Protein AF-A0A3N5P9P5-F1 (afdb_monomer)

Foldseek 3Di:
DADPPPRDDDDLQDQADPPPRDGCVVVSVVVPHDDDDDLVPPPPRDPPPPPPPDDDDDDDPPPPDPPPPPPCVPDPCVVVPPPPPPPPVPVPPPVVVVVCCVPDPVNVVVVVVVVVVD

Sequence (118 aa):
MRCPKCGRISFDYLGNCLKCGQDLREISAGLGGFAKPDPKLMLFGKDSKADSIKTESEDPIVEQEAGKSVDLSQIDISDLVDVSTTDTDIKEIDPVDLKKVADDKDFQQALDQALKHK

Secondary structure (DSSP, 8-state):
-B-TTT--B--TT-SB-TTT--B-HHHHHHT--PPPPPGGG-TT-S-------------------TT----GGG---GGG--------------HHHHHHHHT-HHHHHHHHHHHHT-

Radius of gyration: 26.03 Å; Cα contacts (8 Å, |Δi|>4): 54; chains: 1; bounding box: 47×60×54 Å

Mean predicted aligned error: 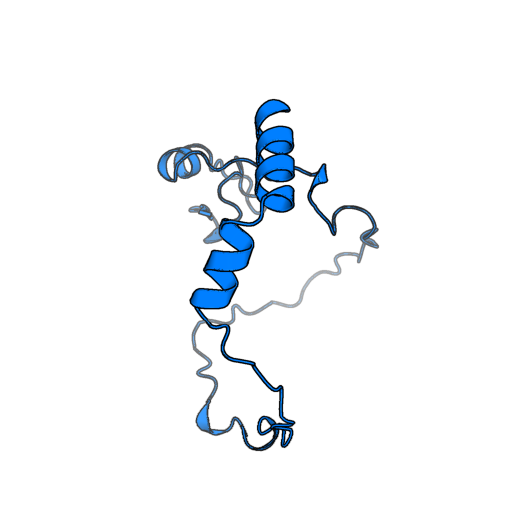21.11 Å

pLDDT: mean 72.63, std 17.35, range [36.78, 92.94]

Structure (mmCIF, N/CA/C/O backbone):
data_AF-A0A3N5P9P5-F1
#
_entry.id   AF-A0A3N5P9P5-F1
#
loop_
_atom_site.group_PDB
_atom_site.id
_atom_site.type_symbol
_atom_site.label_atom_id
_atom_site.label_alt_id
_atom_site.label_comp_id
_atom_site.label_asym_id
_atom_site.label_entity_id
_atom_site.label_seq_id
_atom_site.pdbx_PDB_ins_code
_atom_site.Cartn_x
_atom_site.Cartn_y
_atom_site.Cartn_z
_atom_site.occupancy
_atom_site.B_iso_or_equiv
_atom_site.auth_seq_id
_atom_site.auth_comp_id
_atom_site.auth_asym_id
_atom_site.auth_atom_id
_atom_site.pdbx_PDB_model_num
ATOM 1 N N . MET A 1 1 ? -0.184 -8.239 -4.013 1.00 87.06 1 MET A N 1
ATOM 2 C CA . MET A 1 1 ? -0.587 -9.091 -5.152 1.00 87.06 1 MET A CA 1
ATOM 3 C C . MET A 1 1 ? 0.232 -10.373 -5.190 1.00 87.06 1 MET A C 1
ATOM 5 O O . MET A 1 1 ? 1.380 -10.383 -4.756 1.00 87.06 1 MET A O 1
ATOM 9 N N . ARG A 1 2 ? -0.322 -11.456 -5.738 1.00 89.12 2 ARG A N 1
ATOM 10 C CA . ARG A 1 2 ? 0.379 -12.741 -5.890 1.00 89.12 2 ARG A CA 1
ATOM 11 C C . ARG A 1 2 ? 0.800 -12.953 -7.343 1.00 89.12 2 ARG A C 1
ATOM 13 O O . ARG A 1 2 ? -0.016 -12.799 -8.244 1.00 89.12 2 ARG A O 1
ATOM 20 N N . CYS A 1 3 ? 2.060 -13.319 -7.576 1.00 91.06 3 CYS A N 1
ATOM 21 C CA . CYS A 1 3 ? 2.539 -13.649 -8.919 1.00 91.06 3 CYS A CA 1
ATOM 22 C C . CYS A 1 3 ? 1.959 -15.001 -9.384 1.00 91.06 3 CYS A C 1
ATOM 24 O O . CYS A 1 3 ? 2.137 -15.992 -8.672 1.00 91.06 3 CYS A O 1
ATOM 26 N N . PRO A 1 4 ? 1.351 -15.092 -10.581 1.00 89.12 4 PRO A N 1
ATOM 27 C CA . PRO A 1 4 ? 0.737 -16.328 -11.069 1.00 89.12 4 PRO A CA 1
ATOM 28 C C . PRO A 1 4 ? 1.771 -17.378 -11.489 1.00 89.12 4 PRO A C 1
ATOM 30 O O . PRO A 1 4 ? 1.484 -18.566 -11.466 1.00 89.12 4 PRO A O 1
ATOM 33 N N . LYS A 1 5 ? 2.990 -16.954 -11.847 1.00 90.81 5 LYS A N 1
ATOM 34 C CA . LYS A 1 5 ? 4.044 -17.855 -12.331 1.00 90.81 5 LYS A CA 1
ATOM 35 C C . LYS A 1 5 ? 4.811 -18.546 -11.205 1.00 90.81 5 LYS A C 1
ATOM 37 O O . LYS A 1 5 ? 5.166 -19.707 -11.328 1.00 90.81 5 LYS A O 1
ATOM 42 N N . CYS A 1 6 ? 5.121 -17.820 -10.131 1.00 91.88 6 CYS A N 1
ATOM 43 C CA . CYS A 1 6 ? 5.991 -18.322 -9.057 1.00 91.88 6 CYS A CA 1
ATOM 44 C C . CYS A 1 6 ? 5.352 -18.282 -7.665 1.00 91.88 6 CYS A C 1
ATOM 46 O O . CYS A 1 6 ? 6.034 -18.532 -6.676 1.00 91.88 6 CYS A O 1
ATOM 48 N N . GLY A 1 7 ? 4.083 -17.878 -7.562 1.00 89.12 7 GLY A N 1
ATOM 49 C CA . GLY A 1 7 ? 3.323 -17.857 -6.313 1.00 89.12 7 GLY A CA 1
ATOM 50 C C . GLY A 1 7 ? 3.762 -16.816 -5.280 1.00 89.12 7 GLY A C 1
ATOM 51 O O . GLY A 1 7 ? 3.071 -16.666 -4.274 1.00 89.12 7 GLY A O 1
ATOM 52 N N . ARG A 1 8 ? 4.863 -16.083 -5.509 1.00 91.31 8 ARG A N 1
ATOM 53 C CA . ARG A 1 8 ? 5.388 -15.083 -4.569 1.00 91.31 8 ARG A CA 1
ATOM 54 C C . ARG A 1 8 ? 4.375 -13.965 -4.338 1.00 91.31 8 ARG A C 1
ATOM 56 O O . ARG A 1 8 ? 3.873 -13.372 -5.293 1.00 91.31 8 ARG A O 1
ATOM 63 N N . ILE A 1 9 ? 4.144 -13.655 -3.067 1.00 90.56 9 ILE A N 1
ATOM 64 C CA . ILE A 1 9 ? 3.376 -12.489 -2.638 1.00 90.56 9 ILE A CA 1
ATOM 65 C C . ILE A 1 9 ? 4.298 -11.267 -2.708 1.00 90.56 9 ILE A C 1
ATOM 67 O O . ILE A 1 9 ? 5.422 -11.285 -2.206 1.00 90.56 9 ILE A O 1
ATOM 71 N N . SER A 1 10 ? 3.851 -10.223 -3.392 1.00 84.94 10 SER A N 1
ATOM 72 C CA . SER A 1 10 ? 4.575 -8.971 -3.598 1.00 84.94 10 SER A CA 1
ATOM 73 C C . SER A 1 10 ? 3.630 -7.779 -3.457 1.00 84.94 10 SER A C 1
ATOM 75 O O . SER A 1 10 ? 2.416 -7.951 -3.436 1.00 84.94 10 SER A O 1
ATOM 77 N N . PHE A 1 11 ? 4.160 -6.562 -3.369 1.00 87.00 11 PHE A N 1
ATOM 78 C CA . PHE A 1 11 ? 3.329 -5.357 -3.288 1.00 87.00 11 PHE A CA 1
ATOM 79 C C . PHE A 1 11 ? 2.487 -5.129 -4.553 1.00 87.00 11 PHE A C 1
ATOM 81 O O . PHE A 1 11 ? 2.913 -5.496 -5.649 1.00 87.00 11 PHE A O 1
ATOM 88 N N . ASP A 1 12 ? 1.312 -4.513 -4.399 1.00 85.69 12 ASP A N 1
ATOM 89 C CA . ASP A 1 12 ? 0.331 -4.301 -5.478 1.00 85.69 12 ASP A CA 1
ATOM 90 C C . ASP A 1 12 ? 0.744 -3.247 -6.519 1.00 85.69 12 ASP A C 1
ATOM 92 O O . ASP A 1 12 ? 0.259 -3.262 -7.644 1.00 85.69 12 ASP A O 1
ATOM 96 N N . TYR A 1 13 ? 1.692 -2.369 -6.189 1.00 84.56 13 TYR A N 1
ATOM 97 C CA . TYR A 1 13 ? 2.200 -1.337 -7.103 1.00 84.56 13 TYR A CA 1
ATOM 98 C C . TYR A 1 13 ? 3.343 -1.822 -8.020 1.00 84.56 13 TYR A C 1
ATOM 100 O O . TYR A 1 13 ? 3.914 -1.033 -8.777 1.00 84.56 13 TYR A O 1
ATOM 108 N N . LEU A 1 14 ? 3.768 -3.087 -7.914 1.00 86.56 14 LEU A N 1
ATOM 109 C CA . LEU A 1 14 ? 4.911 -3.606 -8.671 1.00 86.56 14 LEU A CA 1
ATOM 110 C C . LEU A 1 14 ? 4.506 -4.019 -10.089 1.00 86.56 14 LEU A C 1
ATOM 112 O O . LEU A 1 14 ? 3.657 -4.884 -10.267 1.00 86.56 14 LEU A O 1
ATOM 116 N N . GLY A 1 15 ? 5.196 -3.471 -11.093 1.00 87.19 15 GLY A N 1
ATOM 117 C CA . GLY A 1 15 ? 4.997 -3.855 -12.496 1.00 87.19 15 GLY A CA 1
ATOM 118 C C . GLY A 1 15 ? 5.570 -5.228 -12.856 1.00 87.19 15 GLY A C 1
ATOM 119 O O . GLY A 1 15 ? 5.077 -5.874 -13.771 1.00 87.19 15 GLY A O 1
ATOM 120 N N . ASN A 1 16 ? 6.577 -5.715 -12.125 1.00 91.25 16 ASN A N 1
ATOM 121 C CA . ASN A 1 16 ? 7.216 -7.001 -12.396 1.00 91.25 16 ASN A CA 1
ATOM 122 C C . ASN A 1 16 ? 7.483 -7.769 -11.101 1.00 91.25 16 ASN A C 1
ATOM 124 O O . ASN A 1 16 ? 7.775 -7.194 -10.048 1.00 91.25 16 ASN A O 1
ATOM 128 N N . CYS A 1 17 ? 7.443 -9.095 -11.188 1.00 90.69 17 CYS A N 1
ATOM 129 C CA . CYS A 1 17 ? 7.808 -9.959 -10.078 1.00 90.69 17 CYS A CA 1
ATOM 130 C C . CYS A 1 17 ? 9.326 -9.935 -9.849 1.00 90.69 17 CYS A C 1
ATOM 132 O O . CYS A 1 17 ? 10.085 -10.394 -10.696 1.00 90.69 17 CYS A O 1
ATOM 134 N N . LEU A 1 18 ? 9.771 -9.522 -8.659 1.00 89.62 18 LEU A N 1
ATOM 135 C CA . LEU A 1 18 ? 11.203 -9.485 -8.312 1.00 89.62 18 LEU A CA 1
ATOM 136 C C . LEU A 1 18 ? 11.884 -10.869 -8.275 1.00 89.62 18 LEU A C 1
ATOM 138 O O . LEU A 1 18 ? 13.104 -10.931 -8.251 1.00 89.62 18 LEU A O 1
ATOM 142 N N . LYS A 1 19 ? 11.119 -11.974 -8.233 1.00 89.69 19 LYS A N 1
ATOM 143 C CA . LYS A 1 19 ? 11.679 -13.340 -8.200 1.00 89.69 19 LYS A CA 1
ATOM 144 C C . LYS A 1 19 ? 11.846 -13.949 -9.593 1.00 89.69 19 LYS A C 1
ATOM 146 O O . LYS A 1 19 ? 12.847 -14.595 -9.852 1.00 89.69 19 LYS A O 1
ATOM 151 N N . CYS A 1 20 ? 10.853 -13.793 -10.471 1.00 91.38 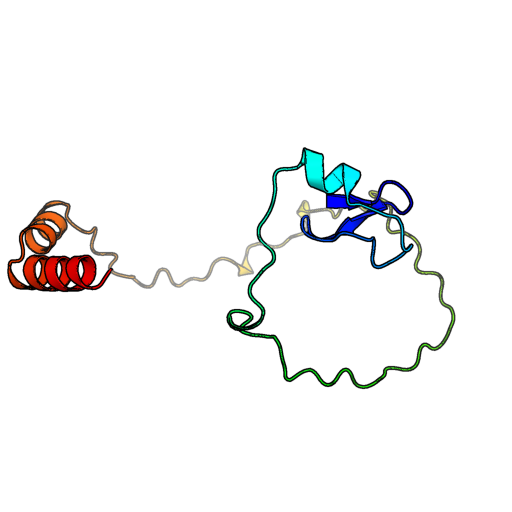20 CYS A N 1
ATOM 152 C CA . CYS A 1 20 ? 10.817 -14.493 -11.765 1.00 91.38 20 CYS A CA 1
ATOM 153 C C . CYS A 1 20 ? 10.702 -13.570 -12.986 1.00 91.38 20 CYS A C 1
ATOM 155 O O . CYS A 1 20 ? 10.578 -14.064 -14.104 1.00 91.38 20 CYS A O 1
ATOM 157 N N . GLY A 1 21 ? 10.672 -12.249 -12.784 1.00 89.56 21 GLY A N 1
ATOM 158 C CA . GLY A 1 21 ? 10.590 -11.249 -13.852 1.00 89.56 21 GLY A CA 1
ATOM 159 C C . GLY A 1 21 ? 9.234 -11.146 -14.555 1.00 89.56 21 GLY A C 1
ATOM 160 O O . GLY A 1 21 ? 9.069 -10.268 -15.397 1.00 89.56 21 GLY A O 1
ATOM 161 N N . GLN A 1 22 ? 8.263 -12.000 -14.207 1.00 90.44 22 GLN A N 1
ATOM 162 C CA . GLN A 1 22 ? 6.930 -11.992 -14.813 1.00 90.44 22 GLN A CA 1
ATOM 163 C C . GLN A 1 22 ? 6.305 -10.596 -14.743 1.00 90.44 22 GLN A C 1
ATOM 165 O O . GLN A 1 22 ? 6.360 -9.954 -13.691 1.00 90.44 22 GLN A O 1
ATOM 170 N N . ASP A 1 23 ? 5.710 -10.157 -15.849 1.00 91.12 23 ASP A N 1
ATOM 171 C CA . ASP A 1 23 ? 4.936 -8.922 -15.902 1.00 91.12 23 ASP A CA 1
ATOM 172 C C . ASP A 1 23 ? 3.651 -9.083 -15.083 1.00 91.12 23 ASP A C 1
ATOM 174 O O . ASP A 1 23 ? 2.912 -10.058 -15.237 1.00 91.12 23 ASP A O 1
ATOM 178 N N . LEU A 1 24 ? 3.434 -8.147 -14.169 1.00 88.75 24 LEU A N 1
ATOM 179 C CA . LEU A 1 24 ? 2.306 -8.115 -13.249 1.00 88.75 24 LEU A CA 1
ATOM 180 C C . LEU A 1 24 ? 1.374 -6.929 -13.529 1.00 88.75 24 LEU A C 1
ATOM 182 O O . LEU A 1 24 ? 0.379 -6.766 -12.824 1.00 88.75 24 LEU A O 1
ATOM 186 N N . ARG A 1 25 ? 1.659 -6.110 -14.552 1.00 87.19 25 ARG A N 1
ATOM 187 C CA . ARG A 1 25 ? 0.891 -4.892 -14.857 1.00 87.19 25 ARG A CA 1
ATOM 188 C C . ARG A 1 25 ? -0.589 -5.175 -15.098 1.00 87.19 25 ARG A C 1
ATOM 190 O O . ARG A 1 25 ? -1.432 -4.475 -14.546 1.00 87.19 25 ARG A O 1
ATOM 197 N N . GLU A 1 26 ? -0.902 -6.234 -15.836 1.00 85.12 26 GLU A N 1
ATOM 198 C CA . GLU A 1 26 ? -2.283 -6.654 -16.111 1.00 85.12 26 GLU A CA 1
ATOM 199 C C . GLU A 1 26 ? -3.048 -7.020 -14.828 1.00 85.12 26 GLU A C 1
ATOM 201 O O . GLU A 1 26 ? -4.194 -6.623 -14.637 1.00 85.12 26 GLU A O 1
ATOM 206 N N . ILE A 1 27 ? -2.374 -7.691 -13.893 1.00 83.50 27 ILE A N 1
ATOM 207 C CA . ILE A 1 27 ? -2.948 -8.095 -12.603 1.00 83.50 27 ILE A CA 1
ATOM 208 C C . ILE A 1 27 ? -3.126 -6.871 -11.703 1.00 83.50 27 ILE A C 1
ATOM 210 O O . ILE A 1 27 ? -4.155 -6.722 -11.049 1.00 83.50 27 ILE A O 1
ATOM 214 N N . SER A 1 28 ? -2.146 -5.964 -11.701 1.00 82.75 28 SER A N 1
ATOM 215 C CA . SER A 1 28 ? -2.209 -4.720 -10.930 1.00 82.75 28 SER A CA 1
ATOM 216 C C . SER A 1 28 ? -3.332 -3.789 -11.396 1.00 82.75 28 SER A C 1
ATOM 218 O O . SER A 1 28 ? -3.952 -3.129 -10.567 1.00 82.75 28 SER A O 1
ATOM 220 N N . ALA A 1 29 ? -3.658 -3.782 -12.695 1.00 82.94 29 ALA A N 1
ATOM 221 C CA . ALA A 1 29 ? -4.744 -2.972 -13.243 1.00 82.94 29 ALA A CA 1
ATOM 222 C C . ALA A 1 29 ? -6.122 -3.389 -12.697 1.00 82.94 29 ALA A C 1
ATOM 224 O O . ALA A 1 29 ? -6.977 -2.533 -12.476 1.00 82.94 29 ALA A O 1
ATOM 225 N N . GLY A 1 30 ? -6.323 -4.684 -12.427 1.00 81.81 30 GLY A N 1
ATOM 226 C CA . GLY A 1 30 ? -7.566 -5.211 -11.854 1.00 81.81 30 GLY A CA 1
ATOM 227 C C . GLY A 1 30 ? -7.725 -4.985 -10.346 1.00 81.81 30 GLY A C 1
ATOM 228 O O . GLY A 1 30 ? -8.823 -5.144 -9.824 1.00 81.81 30 GLY A O 1
ATOM 229 N N . LEU A 1 31 ? -6.654 -4.610 -9.640 1.00 79.56 31 LEU A N 1
ATOM 230 C CA . LEU A 1 31 ? -6.655 -4.443 -8.182 1.00 79.56 31 LEU A CA 1
ATOM 231 C C . LEU A 1 31 ? -6.957 -2.999 -7.736 1.00 79.56 31 LEU A C 1
ATOM 233 O O . LEU A 1 31 ? -7.062 -2.742 -6.540 1.00 79.56 31 LEU A O 1
ATOM 237 N N . GLY A 1 32 ? -7.149 -2.075 -8.685 1.00 70.81 32 GLY A N 1
ATOM 238 C CA . GLY A 1 32 ? -7.310 -0.647 -8.415 1.00 70.81 32 GLY A CA 1
ATOM 239 C C . GLY A 1 32 ? -5.949 0.021 -8.217 1.00 70.81 32 GLY A C 1
ATOM 240 O O . GLY A 1 32 ? -5.067 -0.516 -7.558 1.00 70.81 32 GLY A O 1
ATOM 241 N N . GLY A 1 33 ? -5.733 1.177 -8.849 1.00 71.06 33 GLY A N 1
ATOM 242 C CA . GLY A 1 33 ? -4.428 1.841 -8.882 1.00 71.06 33 GLY A CA 1
ATOM 243 C C . GLY A 1 33 ? -3.932 2.257 -7.495 1.00 71.06 33 GLY A C 1
ATOM 244 O O . GLY A 1 33 ? -4.229 3.357 -7.034 1.00 71.06 33 GLY A O 1
ATOM 245 N N . PHE A 1 34 ? -3.152 1.399 -6.838 1.00 77.25 34 PHE A N 1
ATOM 246 C CA . PHE A 1 34 ? -2.494 1.728 -5.579 1.00 77.25 34 PHE A CA 1
ATOM 247 C C . PHE A 1 34 ? -1.346 2.708 -5.820 1.00 77.25 34 PHE A C 1
ATOM 249 O O . PHE A 1 34 ? -0.481 2.487 -6.672 1.00 77.25 34 PHE A O 1
ATOM 256 N N . ALA A 1 35 ? -1.318 3.788 -5.040 1.00 78.06 35 ALA A N 1
ATOM 257 C CA . ALA A 1 35 ? -0.216 4.735 -5.072 1.00 78.06 35 ALA A CA 1
ATOM 258 C C . ALA A 1 35 ? 1.082 4.049 -4.622 1.00 78.06 35 ALA A C 1
ATOM 260 O O . ALA A 1 35 ? 1.122 3.331 -3.620 1.00 78.06 35 ALA A O 1
ATOM 261 N N . LYS A 1 36 ? 2.165 4.287 -5.365 1.00 80.50 36 LYS A N 1
ATOM 262 C CA . LYS A 1 36 ? 3.498 3.841 -4.963 1.00 80.50 36 LYS A CA 1
ATOM 263 C C . LYS A 1 36 ? 3.911 4.613 -3.698 1.00 80.50 36 LYS A C 1
ATOM 265 O O . LYS A 1 36 ? 3.758 5.835 -3.690 1.00 80.50 36 LYS A O 1
ATOM 270 N N . PRO A 1 37 ? 4.435 3.945 -2.655 1.00 79.62 37 PRO A N 1
ATOM 271 C CA . PRO A 1 37 ? 4.864 4.626 -1.437 1.00 79.62 37 PRO A CA 1
ATOM 272 C C . PRO A 1 37 ? 5.949 5.668 -1.745 1.00 79.62 37 PRO A C 1
ATOM 274 O O . PRO A 1 37 ? 6.851 5.406 -2.548 1.00 79.62 37 PRO A O 1
ATOM 277 N N . ASP A 1 38 ? 5.855 6.841 -1.110 1.00 80.94 38 ASP A N 1
ATOM 278 C CA . ASP A 1 38 ? 6.859 7.898 -1.245 1.00 80.94 38 ASP A CA 1
ATOM 279 C C . ASP A 1 38 ? 8.139 7.478 -0.500 1.00 80.94 38 ASP A C 1
ATOM 281 O O . ASP A 1 38 ? 8.109 7.307 0.724 1.00 80.94 38 ASP A O 1
ATOM 285 N N . PRO A 1 39 ? 9.279 7.324 -1.198 1.00 77.19 39 PRO A N 1
ATOM 286 C CA . PRO A 1 39 ? 10.539 6.949 -0.568 1.00 77.19 39 PRO A CA 1
ATOM 287 C C . PRO A 1 39 ? 11.014 7.951 0.497 1.00 77.19 39 PRO A C 1
ATOM 289 O O . PRO A 1 39 ? 11.799 7.568 1.360 1.00 77.19 39 PRO A O 1
ATOM 292 N N . LYS A 1 40 ? 10.555 9.211 0.481 1.00 78.19 40 LYS A N 1
ATOM 293 C CA . LYS A 1 40 ? 10.886 10.212 1.513 1.00 78.19 40 LYS A CA 1
ATOM 294 C C . LYS A 1 40 ? 10.174 9.970 2.843 1.00 78.19 40 LYS A C 1
ATOM 296 O O . LYS A 1 40 ? 10.655 10.439 3.868 1.00 78.19 40 LYS A O 1
ATOM 301 N N . LEU A 1 41 ? 9.055 9.247 2.827 1.00 75.81 41 LEU A N 1
ATOM 302 C CA . LEU A 1 41 ? 8.287 8.889 4.023 1.00 75.81 41 LEU A CA 1
ATOM 303 C C . LEU A 1 41 ? 8.698 7.520 4.588 1.00 75.81 41 LEU A C 1
ATOM 305 O O . LEU A 1 41 ? 8.155 7.072 5.596 1.00 75.81 41 LEU A O 1
ATOM 309 N N . MET A 1 42 ? 9.659 6.839 3.954 1.00 73.69 42 MET A N 1
ATOM 310 C CA . MET A 1 42 ? 10.184 5.572 4.451 1.00 73.69 42 MET A CA 1
ATOM 311 C C . MET A 1 42 ? 11.167 5.829 5.595 1.00 73.69 42 MET A C 1
ATOM 313 O O . MET A 1 42 ? 12.358 6.044 5.378 1.00 73.69 42 MET A O 1
ATOM 317 N N . LEU A 1 43 ? 10.648 5.758 6.822 1.00 68.06 43 LEU A N 1
ATOM 318 C CA . LEU A 1 43 ? 11.382 5.969 8.076 1.00 68.06 43 LEU A CA 1
ATOM 319 C C . LEU A 1 43 ? 12.609 5.044 8.246 1.00 68.06 43 LEU A C 1
ATOM 321 O O . LEU A 1 43 ? 13.530 5.384 8.976 1.00 68.06 43 LEU A O 1
ATOM 325 N N . PHE A 1 44 ? 12.659 3.911 7.532 1.00 70.25 44 PHE A N 1
ATOM 326 C CA . PHE A 1 44 ? 13.715 2.890 7.640 1.00 70.25 44 PHE A CA 1
ATOM 327 C C . PHE A 1 44 ? 14.496 2.662 6.330 1.00 70.25 44 PHE A C 1
ATOM 329 O O . PHE A 1 44 ? 14.899 1.544 6.017 1.00 70.25 44 PHE A O 1
ATOM 336 N N . GLY A 1 45 ? 14.657 3.699 5.507 1.00 62.22 45 GLY A N 1
ATOM 337 C CA . GLY A 1 45 ? 15.034 3.526 4.102 1.00 62.22 45 GLY A CA 1
ATOM 338 C C . GLY A 1 45 ? 16.515 3.584 3.712 1.00 62.22 45 GLY A C 1
ATOM 339 O O . GLY A 1 45 ? 16.768 3.447 2.515 1.00 62.22 45 GLY A O 1
ATOM 340 N N . LYS A 1 46 ? 17.493 3.846 4.600 1.00 56.19 46 LYS A N 1
ATOM 341 C CA . LYS A 1 46 ? 18.810 4.278 4.073 1.00 56.19 46 LYS A CA 1
ATOM 342 C C . LYS A 1 46 ? 20.118 3.837 4.729 1.00 56.19 46 LYS A C 1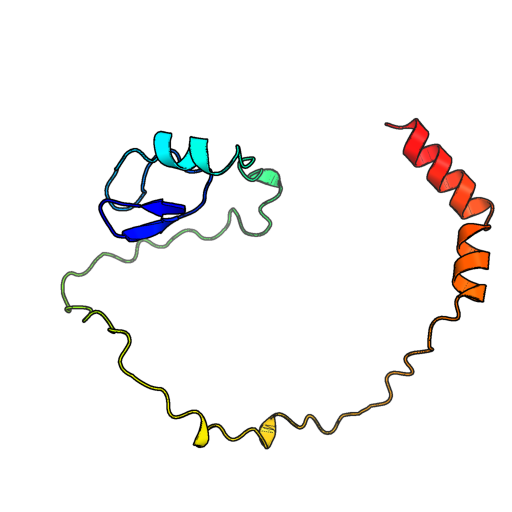
ATOM 344 O O . LYS A 1 46 ? 21.148 4.080 4.107 1.00 56.19 46 LYS A O 1
ATOM 349 N N . ASP A 1 47 ? 20.109 3.102 5.842 1.00 49.06 47 ASP A N 1
ATOM 350 C CA . ASP A 1 47 ? 21.373 2.811 6.552 1.00 49.06 47 ASP A CA 1
ATOM 351 C C . ASP A 1 47 ? 21.706 1.324 6.718 1.00 49.06 47 ASP A C 1
ATOM 353 O O . ASP A 1 47 ? 22.729 0.975 7.304 1.00 49.06 47 ASP A O 1
ATOM 357 N N . SER A 1 48 ? 20.922 0.413 6.141 1.00 52.16 48 SER A N 1
ATOM 358 C CA . SER A 1 48 ? 21.377 -0.969 5.985 1.00 52.16 48 SER A CA 1
ATOM 359 C C . SER A 1 48 ? 22.226 -1.061 4.723 1.00 52.16 48 SER A C 1
ATOM 361 O O . SER A 1 48 ? 21.747 -1.440 3.654 1.00 52.16 48 SER A O 1
ATOM 363 N N . LYS A 1 49 ? 23.519 -0.730 4.847 1.00 45.72 49 LYS A N 1
ATOM 364 C CA . LYS A 1 49 ? 24.534 -1.396 4.027 1.00 45.72 49 LYS A CA 1
ATOM 365 C C . LYS A 1 49 ? 24.293 -2.891 4.216 1.00 45.72 49 LYS A C 1
ATOM 367 O O . LYS A 1 49 ? 24.623 -3.445 5.259 1.00 45.72 49 LYS A O 1
ATOM 372 N N . ALA A 1 50 ? 23.654 -3.512 3.232 1.00 47.22 50 ALA A N 1
ATOM 373 C CA . ALA A 1 50 ? 23.675 -4.948 3.084 1.00 47.22 50 ALA A CA 1
ATOM 374 C C . ALA A 1 50 ? 25.146 -5.310 2.884 1.00 47.22 50 ALA A C 1
ATOM 376 O O . ALA A 1 50 ? 25.699 -5.139 1.795 1.00 47.22 50 ALA A O 1
ATOM 377 N N . ASP A 1 51 ? 25.798 -5.708 3.974 1.00 36.78 51 ASP A N 1
ATOM 378 C CA . ASP A 1 51 ? 26.997 -6.511 3.874 1.00 36.78 51 ASP A CA 1
ATOM 379 C C . ASP A 1 51 ? 26.626 -7.692 2.977 1.00 36.78 51 ASP A C 1
ATOM 381 O O . ASP A 1 51 ? 25.588 -8.340 3.157 1.00 36.78 51 ASP A O 1
ATOM 385 N N . SER A 1 52 ? 27.398 -7.854 1.912 1.00 45.53 52 SER A N 1
ATOM 386 C CA . SER A 1 52 ? 27.178 -8.870 0.904 1.00 45.53 52 SER A CA 1
ATOM 387 C C . SER A 1 52 ? 27.495 -10.209 1.552 1.00 45.53 52 SER A C 1
ATOM 389 O O . SER A 1 52 ? 28.608 -10.715 1.412 1.00 45.53 52 SER A O 1
ATOM 391 N N . ILE A 1 53 ? 26.522 -10.790 2.257 1.00 42.25 53 ILE A N 1
ATOM 392 C CA . ILE A 1 53 ? 26.587 -12.186 2.672 1.00 42.25 53 ILE A CA 1
ATOM 393 C C . ILE A 1 53 ? 26.632 -12.981 1.373 1.00 42.25 53 ILE A C 1
ATOM 395 O O . ILE A 1 53 ? 25.647 -13.087 0.639 1.00 42.25 53 ILE A O 1
ATOM 399 N N . LYS A 1 54 ? 27.840 -13.452 1.054 1.00 37.91 54 LYS A N 1
ATOM 400 C CA . LYS A 1 54 ? 28.105 -14.393 -0.023 1.00 37.91 54 LYS A CA 1
ATOM 401 C C . LYS A 1 54 ? 27.073 -15.508 0.064 1.00 37.91 54 LYS A C 1
ATOM 403 O O . LYS A 1 54 ? 26.933 -16.166 1.088 1.00 37.91 54 LYS A O 1
ATOM 408 N N . THR A 1 55 ? 26.365 -15.692 -1.039 1.00 44.38 55 THR A N 1
ATOM 409 C CA . THR A 1 55 ? 25.650 -16.916 -1.359 1.00 44.38 55 THR A CA 1
ATOM 410 C C . THR A 1 55 ? 26.666 -18.056 -1.367 1.00 44.38 55 THR A C 1
ATOM 412 O O . THR A 1 55 ? 27.365 -18.250 -2.359 1.00 44.38 55 THR A O 1
ATOM 415 N N . GLU A 1 56 ? 26.787 -18.769 -0.249 1.00 38.94 56 GLU A N 1
ATOM 416 C CA . GLU A 1 56 ? 27.203 -20.164 -0.285 1.00 38.94 56 GLU A CA 1
ATOM 417 C C . GLU A 1 56 ? 25.971 -21.014 -0.591 1.00 38.94 56 GLU A C 1
ATOM 419 O O . GLU A 1 56 ? 24.885 -20.852 -0.034 1.00 38.94 56 GLU A O 1
ATOM 424 N N . SER A 1 57 ? 26.162 -21.824 -1.615 1.00 45.66 57 SER A N 1
ATOM 425 C CA . SER A 1 57 ? 25.253 -22.777 -2.214 1.00 45.66 57 SER A CA 1
ATOM 426 C C . SER A 1 57 ? 24.895 -23.920 -1.261 1.00 45.66 57 SER A C 1
ATOM 428 O O . SER A 1 57 ? 25.769 -24.477 -0.610 1.00 45.66 57 SER A O 1
ATOM 430 N N . GLU A 1 58 ? 23.614 -24.291 -1.330 1.00 49.44 58 GLU A N 1
ATOM 431 C CA . GLU A 1 58 ? 23.047 -25.624 -1.087 1.00 49.44 58 GLU A CA 1
ATOM 432 C C . GLU A 1 58 ? 22.993 -26.135 0.360 1.00 49.44 58 GLU A C 1
ATOM 434 O O . GLU A 1 58 ? 23.843 -26.884 0.816 1.00 49.44 58 GLU A O 1
ATOM 439 N N . ASP A 1 59 ? 21.853 -25.860 0.998 1.00 37.50 59 ASP A N 1
ATOM 440 C CA . ASP A 1 59 ? 21.074 -26.907 1.661 1.00 37.50 59 ASP A CA 1
ATOM 441 C C . ASP A 1 59 ? 19.607 -26.777 1.207 1.00 37.50 59 ASP A C 1
ATOM 443 O O .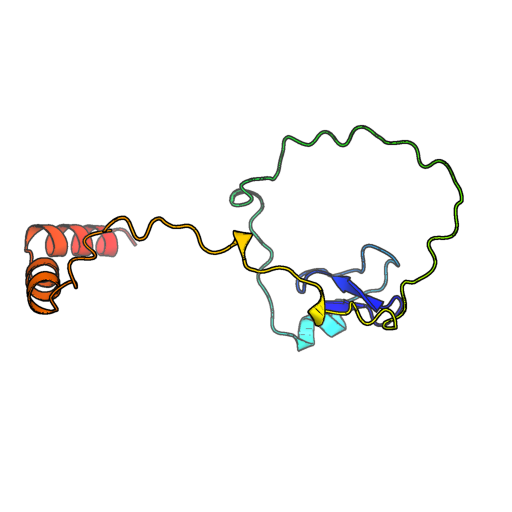 ASP A 1 59 ? 19.111 -25.654 1.032 1.00 37.50 59 ASP A O 1
ATOM 447 N N . PRO A 1 60 ? 18.890 -27.886 0.954 1.00 39.72 60 PRO A N 1
ATOM 448 C CA . PRO A 1 60 ? 17.519 -27.837 0.478 1.00 39.72 60 PRO A CA 1
ATOM 449 C C . PRO A 1 60 ? 16.626 -27.311 1.601 1.00 39.72 60 PRO A C 1
ATOM 451 O O . PRO A 1 60 ? 16.329 -28.008 2.571 1.00 39.72 60 PRO A O 1
ATOM 454 N N . ILE A 1 61 ? 16.157 -26.073 1.455 1.00 39.62 61 ILE A N 1
ATOM 455 C CA . ILE A 1 61 ? 15.032 -25.566 2.236 1.00 39.62 61 ILE A CA 1
ATOM 456 C C . ILE A 1 61 ? 13.807 -26.333 1.747 1.00 39.62 61 ILE A C 1
ATOM 458 O O . ILE A 1 61 ? 13.177 -25.973 0.752 1.00 39.62 61 ILE A O 1
ATOM 462 N N . VAL A 1 62 ? 13.524 -27.434 2.438 1.00 37.41 62 VAL A N 1
ATOM 463 C CA . VAL A 1 62 ? 12.250 -28.138 2.382 1.00 37.41 62 VAL A CA 1
ATOM 464 C C . VAL A 1 62 ? 11.161 -27.099 2.619 1.00 37.41 62 VAL A C 1
ATOM 466 O O . VAL A 1 62 ? 11.149 -26.418 3.648 1.00 37.41 62 VAL A O 1
ATOM 469 N N . GLU A 1 63 ? 10.274 -26.960 1.636 1.00 42.16 63 GLU A N 1
ATOM 470 C CA . GLU A 1 63 ? 8.991 -26.292 1.793 1.00 42.16 63 GLU A CA 1
ATOM 471 C C . GLU A 1 63 ? 8.352 -26.812 3.082 1.00 42.16 63 GLU A C 1
ATOM 473 O O . GLU A 1 63 ? 8.019 -27.992 3.191 1.00 42.16 63 GLU A O 1
ATOM 478 N N . GLN A 1 64 ? 8.202 -25.948 4.089 1.00 42.69 64 GLN A N 1
ATOM 479 C CA . GLN A 1 64 ? 7.267 -26.242 5.163 1.00 42.69 64 GLN A CA 1
ATOM 480 C C . GLN A 1 64 ? 5.868 -26.087 4.576 1.00 42.69 64 GLN A C 1
ATOM 482 O O . GLN A 1 64 ? 5.242 -25.030 4.633 1.00 42.69 64 GLN A O 1
ATOM 487 N N . GLU A 1 65 ? 5.442 -27.174 3.944 1.00 42.22 65 GLU A N 1
ATOM 488 C CA . GLU A 1 65 ? 4.063 -27.574 3.760 1.00 42.22 65 GLU A CA 1
ATOM 489 C C . GLU A 1 65 ? 3.239 -27.191 4.994 1.00 42.22 65 GLU A C 1
ATOM 491 O O . GLU A 1 65 ? 3.645 -27.388 6.148 1.00 42.22 65 GLU A O 1
ATOM 496 N N . ALA A 1 66 ? 2.045 -26.670 4.732 1.00 51.22 66 ALA A N 1
ATOM 497 C CA . 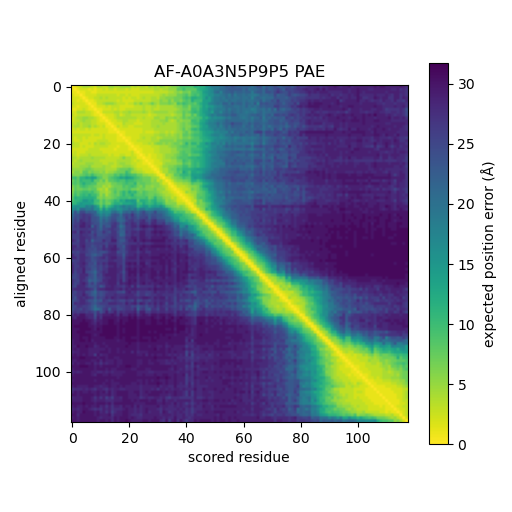ALA A 1 66 ? 0.971 -26.571 5.700 1.00 51.22 66 ALA A CA 1
ATOM 498 C C . ALA A 1 66 ? 0.636 -27.981 6.228 1.00 51.22 66 ALA A C 1
ATOM 500 O O . ALA A 1 66 ? -0.203 -28.685 5.679 1.00 51.22 66 ALA A O 1
ATOM 501 N N . GLY A 1 67 ? 1.337 -28.411 7.275 1.00 50.28 67 GLY A N 1
ATOM 502 C CA . GLY A 1 67 ? 1.174 -29.746 7.854 1.00 50.28 67 GLY A CA 1
ATOM 503 C C . GLY A 1 67 ? 1.774 -29.924 9.246 1.00 50.28 67 GLY A C 1
ATOM 504 O O . GLY A 1 67 ? 1.534 -30.943 9.885 1.00 50.28 67 GLY A O 1
ATOM 505 N N . LYS A 1 68 ? 2.505 -28.935 9.772 1.00 53.31 68 LYS A N 1
ATOM 506 C CA . LYS A 1 68 ? 2.881 -28.931 11.187 1.00 53.31 68 LYS A CA 1
ATOM 507 C C . LYS A 1 68 ? 1.808 -28.170 11.955 1.00 53.31 68 LYS A C 1
ATOM 509 O O . LYS A 1 68 ? 1.908 -26.960 12.136 1.00 53.31 68 LYS A O 1
ATOM 514 N N . SER A 1 69 ? 0.750 -28.875 12.359 1.00 58.56 69 SER A N 1
ATOM 515 C CA . SER A 1 69 ? -0.150 -28.372 13.394 1.00 58.56 69 SER A CA 1
ATOM 516 C C . SER A 1 69 ? 0.702 -28.128 14.634 1.00 58.56 69 SER A C 1
ATOM 518 O O . SER A 1 69 ? 1.119 -29.071 15.307 1.00 58.56 69 SER A O 1
ATOM 520 N N . VAL A 1 70 ? 1.047 -26.869 14.880 1.00 66.38 70 VAL A N 1
ATOM 521 C CA . VAL A 1 70 ? 1.603 -26.470 16.166 1.00 66.38 70 VAL A CA 1
ATOM 522 C C . VAL A 1 70 ? 0.505 -26.762 17.179 1.00 66.38 70 VAL A C 1
ATOM 524 O O . VAL A 1 70 ? -0.601 -26.236 17.063 1.00 66.38 70 VAL A O 1
ATOM 527 N N . ASP A 1 71 ? 0.783 -27.673 18.106 1.00 69.19 71 ASP A N 1
ATOM 528 C CA . ASP A 1 71 ? -0.133 -28.004 19.185 1.00 69.19 71 ASP A CA 1
ATOM 529 C C . ASP A 1 71 ? -0.178 -26.823 20.159 1.00 69.19 71 ASP A C 1
ATOM 531 O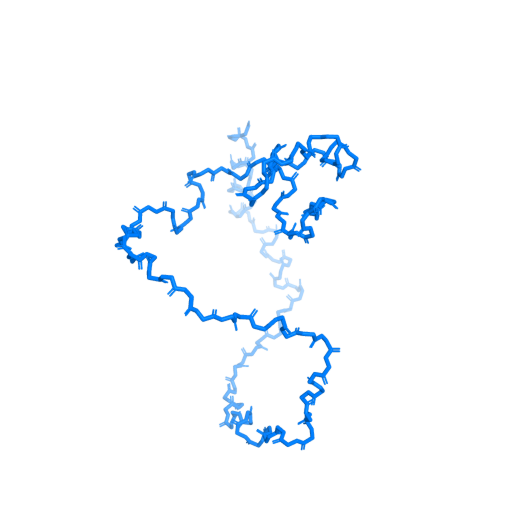 O . ASP A 1 71 ? 0.676 -26.663 21.031 1.00 69.19 71 ASP A O 1
ATOM 535 N N . LEU A 1 72 ? -1.163 -25.948 19.953 1.00 75.38 72 LEU A N 1
ATOM 536 C CA . LEU A 1 72 ? -1.359 -24.740 20.751 1.00 75.38 72 LEU A CA 1
ATOM 537 C C . LEU A 1 72 ? -1.783 -25.059 22.196 1.00 75.38 72 LEU A C 1
ATOM 539 O O . LEU A 1 72 ? -1.803 -24.155 23.025 1.00 75.38 72 LEU A O 1
ATOM 543 N N . SER A 1 73 ? -2.104 -26.322 22.516 1.00 76.62 73 SER A N 1
ATOM 544 C CA . SER A 1 73 ? -2.490 -26.741 23.871 1.00 76.62 73 SER A CA 1
ATOM 545 C C . SER A 1 73 ? -1.328 -26.735 24.870 1.00 76.62 73 SER A C 1
ATOM 547 O O . SER A 1 73 ? -1.563 -26.739 26.075 1.00 76.62 73 SER A O 1
ATOM 549 N N . GLN A 1 74 ? -0.086 -26.682 24.380 1.00 78.19 74 GLN A N 1
ATOM 550 C CA . GLN A 1 74 ? 1.127 -26.621 25.203 1.00 78.19 74 GLN A CA 1
ATOM 551 C C . GLN A 1 74 ? 1.650 -25.194 25.415 1.00 78.19 74 GLN A C 1
ATOM 553 O O . GLN A 1 74 ? 2.700 -25.011 26.027 1.00 78.19 74 GLN A O 1
ATOM 558 N N . ILE A 1 75 ? 0.955 -24.177 24.897 1.00 80.06 75 ILE A N 1
ATOM 559 C CA . ILE A 1 75 ? 1.345 -22.782 25.103 1.00 80.06 75 ILE A CA 1
ATOM 560 C C . ILE A 1 75 ? 0.942 -22.381 26.523 1.00 80.06 75 ILE A C 1
ATOM 562 O O . ILE A 1 75 ? -0.238 -22.185 26.812 1.00 80.06 75 ILE A O 1
ATOM 566 N N . ASP A 1 76 ? 1.934 -22.262 27.404 1.00 80.25 76 ASP A N 1
ATOM 567 C CA . ASP A 1 76 ? 1.743 -21.769 28.764 1.00 80.25 76 ASP A CA 1
ATOM 568 C C . ASP A 1 76 ? 1.543 -20.247 28.750 1.00 80.25 76 ASP A C 1
ATOM 570 O O . ASP A 1 76 ? 2.471 -19.467 28.549 1.00 80.25 76 ASP A O 1
ATOM 574 N N . ILE A 1 77 ? 0.291 -19.832 28.928 1.00 80.00 77 ILE A N 1
ATOM 575 C CA . ILE A 1 77 ? -0.131 -18.429 29.027 1.00 80.00 77 ILE A CA 1
ATOM 576 C C . ILE A 1 77 ? -0.045 -17.884 30.462 1.00 80.00 77 ILE A C 1
ATOM 578 O O . ILE A 1 77 ? -0.420 -16.736 30.695 1.00 80.00 77 ILE A O 1
ATOM 582 N N . SER A 1 78 ? 0.460 -18.665 31.424 1.00 77.19 78 SER A N 1
ATOM 583 C CA . SER A 1 78 ? 0.562 -18.244 32.830 1.00 77.19 78 SER A CA 1
ATOM 584 C C . SER A 1 78 ? 1.550 -17.093 33.039 1.00 77.19 78 SER A C 1
ATOM 586 O O . SER A 1 78 ? 1.393 -16.332 33.987 1.00 77.19 78 SER A O 1
ATOM 588 N N . ASP A 1 79 ? 2.521 -16.926 32.138 1.00 74.31 79 ASP A N 1
ATOM 589 C CA . ASP A 1 79 ? 3.539 -15.863 32.194 1.00 74.31 79 ASP A CA 1
ATOM 590 C C . ASP A 1 79 ? 3.064 -14.535 31.562 1.00 74.31 79 ASP A C 1
ATOM 592 O O . ASP A 1 79 ? 3.697 -13.495 31.706 1.00 74.31 79 ASP A O 1
ATOM 596 N N . LEU A 1 80 ? 1.922 -14.551 30.859 1.00 68.31 80 LEU A N 1
ATOM 597 C CA . LEU A 1 80 ? 1.316 -13.367 30.231 1.00 68.31 80 LEU A CA 1
ATOM 598 C C . LEU A 1 80 ? 0.372 -12.608 31.169 1.00 68.31 80 LEU A C 1
ATOM 600 O O . LEU A 1 80 ? -0.151 -11.556 30.790 1.00 68.31 80 LEU A O 1
ATOM 604 N N . VAL A 1 81 ? 0.145 -13.115 32.385 1.00 67.88 81 VAL A N 1
ATOM 605 C CA . VAL A 1 81 ? -0.509 -12.330 33.432 1.00 67.88 81 VAL A CA 1
ATOM 606 C C . VAL A 1 81 ? 0.540 -11.379 33.994 1.00 67.88 81 VAL A C 1
ATOM 608 O O . VAL A 1 81 ? 1.173 -11.620 35.018 1.00 67.88 81 VAL A O 1
ATOM 611 N N . ASP A 1 82 ? 0.762 -10.280 33.281 1.00 56.75 82 ASP A N 1
ATOM 612 C CA . ASP A 1 82 ? 1.426 -9.139 33.881 1.00 56.75 82 ASP A CA 1
ATOM 613 C C . ASP A 1 82 ? 0.527 -8.685 35.036 1.00 56.75 82 ASP A C 1
ATOM 615 O O . ASP A 1 82 ? -0.543 -8.094 34.857 1.00 56.75 82 ASP A O 1
ATOM 619 N N . VAL A 1 83 ? 0.926 -9.078 36.245 1.00 61.34 83 VAL A N 1
ATOM 620 C CA . VAL A 1 83 ? 0.395 -8.627 37.528 1.00 61.34 83 VAL A CA 1
ATOM 621 C C . VAL A 1 83 ? 0.807 -7.170 37.733 1.00 61.34 83 VAL A C 1
ATOM 623 O O . VAL A 1 83 ? 1.484 -6.780 38.676 1.00 61.34 83 VAL A O 1
ATOM 626 N N . SER A 1 84 ? 0.380 -6.337 36.802 1.00 52.94 84 SER A N 1
ATOM 627 C CA . SER A 1 84 ? 0.358 -4.900 36.911 1.00 52.94 84 SER A CA 1
ATOM 628 C C . SER A 1 84 ? -0.874 -4.398 36.163 1.00 52.94 84 SER A C 1
ATOM 630 O O . SER A 1 84 ? -0.837 -3.550 35.279 1.00 52.94 84 SER A O 1
ATOM 632 N N . THR A 1 85 ? -2.040 -4.790 36.683 1.00 53.59 85 THR A N 1
ATOM 633 C CA . THR A 1 85 ? -3.105 -3.804 36.901 1.00 53.5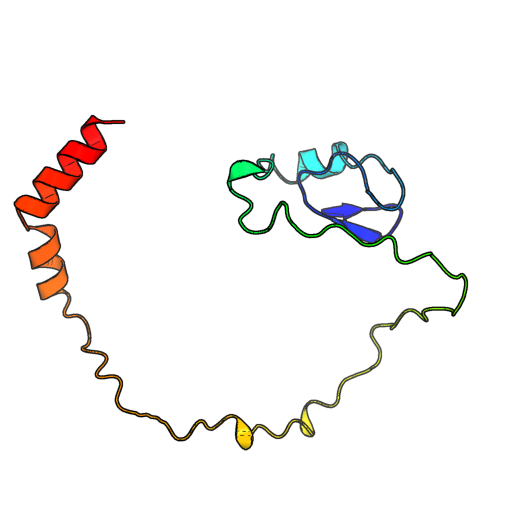9 85 THR A CA 1
ATOM 634 C C . THR A 1 85 ? -2.590 -2.731 37.873 1.00 53.59 85 THR A C 1
ATOM 636 O O . THR A 1 85 ? -3.129 -2.537 38.960 1.00 53.59 85 THR A O 1
ATOM 639 N N . THR A 1 86 ? -1.505 -2.039 37.532 1.00 53.00 86 THR A N 1
ATOM 640 C CA . THR A 1 86 ? -1.294 -0.686 38.009 1.00 53.00 86 THR A CA 1
ATOM 641 C C . THR A 1 86 ? -2.269 0.131 37.199 1.00 53.00 86 THR A C 1
ATOM 643 O O . THR A 1 86 ? -1.975 0.496 36.062 1.00 53.00 86 THR A O 1
ATOM 646 N N . ASP A 1 87 ? -3.482 0.258 37.735 1.00 52.97 87 ASP A N 1
ATOM 647 C CA . ASP A 1 87 ? -4.070 1.564 38.014 1.00 52.97 87 ASP A CA 1
ATOM 648 C C . ASP A 1 87 ? -3.592 2.645 37.035 1.00 52.97 87 ASP A C 1
ATOM 650 O O . ASP A 1 87 ? -2.938 3.625 37.382 1.00 52.97 87 ASP A O 1
ATOM 654 N N . THR A 1 88 ? -3.830 2.417 35.746 1.00 51.53 88 THR A N 1
ATOM 655 C CA . THR A 1 88 ? -3.845 3.530 34.824 1.00 51.53 88 THR A CA 1
ATOM 656 C C . THR A 1 88 ? -5.242 4.040 35.050 1.00 51.53 88 THR A C 1
ATOM 658 O O . THR A 1 88 ? -6.203 3.399 34.631 1.00 51.53 88 THR A O 1
ATOM 661 N N . ASP A 1 89 ? -5.338 5.104 35.840 1.00 56.78 89 ASP A N 1
ATOM 662 C CA . ASP A 1 89 ? -6.511 5.951 35.998 1.00 56.78 89 ASP A CA 1
ATOM 663 C C . ASP A 1 89 ? -6.889 6.423 34.581 1.00 56.78 89 ASP A C 1
ATOM 665 O O . ASP A 1 89 ? -6.541 7.516 34.131 1.00 56.78 89 ASP A O 1
ATOM 669 N N . ILE A 1 90 ? -7.493 5.526 33.791 1.00 59.44 90 ILE A N 1
ATOM 670 C CA . ILE A 1 90 ? -8.136 5.837 32.528 1.00 59.44 90 ILE A CA 1
ATOM 671 C C . ILE A 1 90 ? -9.348 6.618 32.989 1.00 59.44 90 ILE A C 1
ATOM 673 O O . ILE A 1 90 ? -10.415 6.057 33.232 1.00 59.44 90 ILE A O 1
ATOM 677 N N . LYS A 1 91 ? -9.148 7.920 33.196 1.00 64.12 91 LYS A N 1
ATOM 678 C CA . LYS A 1 91 ? -10.252 8.849 33.347 1.00 64.12 91 LYS A CA 1
ATOM 679 C C . LYS A 1 91 ? -11.056 8.708 32.079 1.00 64.12 91 LYS A C 1
ATOM 681 O O . LYS A 1 91 ? -10.610 9.115 31.006 1.00 64.12 91 LYS A O 1
ATOM 686 N N . GLU A 1 92 ? -12.189 8.036 32.213 1.00 72.75 92 GLU A N 1
ATOM 687 C CA . GLU A 1 92 ? -13.208 7.967 31.190 1.00 72.75 92 GLU A CA 1
ATOM 688 C C . GLU A 1 92 ? -13.438 9.401 30.712 1.00 72.75 92 GLU A C 1
ATOM 690 O O . GLU A 1 92 ? -13.796 10.283 31.493 1.00 72.75 92 GLU A O 1
ATOM 695 N N . ILE A 1 93 ? -13.068 9.667 29.459 1.00 72.25 93 ILE A N 1
ATOM 696 C CA . ILE A 1 93 ? -13.108 11.018 28.917 1.00 72.25 93 ILE A CA 1
ATOM 697 C C . ILE A 1 93 ? -14.583 11.378 28.782 1.00 72.25 93 ILE A C 1
ATOM 699 O O . ILE A 1 93 ? -15.283 10.819 27.935 1.00 72.25 93 ILE A O 1
ATOM 703 N N . ASP A 1 94 ? -15.050 12.301 29.621 1.00 77.69 94 ASP A N 1
ATOM 704 C CA . ASP A 1 94 ? -16.437 12.738 29.590 1.00 77.69 94 ASP A CA 1
ATOM 705 C C . ASP A 1 94 ? -16.710 13.429 28.237 1.00 77.69 94 ASP A C 1
ATOM 707 O O . ASP A 1 94 ? -15.980 14.352 27.843 1.00 77.69 94 ASP A O 1
ATOM 711 N N . PRO A 1 95 ? -17.761 13.031 27.495 1.00 77.81 95 PRO A N 1
ATOM 712 C CA . PRO A 1 95 ? -18.166 13.717 26.269 1.00 77.81 95 PRO A CA 1
ATOM 713 C C . PRO A 1 95 ? -18.418 15.223 26.457 1.00 77.81 95 PRO A C 1
ATOM 715 O O . PRO A 1 95 ? -18.360 15.980 25.485 1.00 77.81 95 PRO A O 1
ATOM 718 N N . VAL A 1 96 ? -18.687 15.688 27.678 1.00 80.81 96 VAL A N 1
ATOM 719 C CA . VAL A 1 96 ? -18.811 17.113 28.011 1.00 80.81 96 VAL A CA 1
ATOM 720 C C . VAL A 1 96 ? -17.469 17.839 27.908 1.00 80.81 96 VAL A C 1
ATOM 722 O O . VAL A 1 96 ? -17.430 18.971 27.424 1.00 80.81 96 VAL A O 1
ATOM 725 N N . ASP A 1 97 ? -16.363 17.207 28.294 1.00 81.44 97 ASP A N 1
ATOM 726 C CA . ASP A 1 97 ? -15.034 17.818 28.205 1.00 81.44 97 ASP A CA 1
ATOM 727 C C . ASP A 1 97 ? -14.538 17.885 26.757 1.00 81.44 97 ASP A C 1
ATOM 729 O O . ASP A 1 97 ? -13.942 18.884 26.354 1.00 81.44 97 ASP A O 1
ATOM 733 N N . LEU A 1 98 ? -14.901 16.904 25.926 1.00 79.94 98 LEU A N 1
ATOM 734 C CA . LEU A 1 98 ? -14.664 16.961 24.479 1.00 79.94 98 LEU A CA 1
ATOM 735 C C . LEU A 1 98 ? -15.435 18.104 23.806 1.00 79.94 98 LEU A C 1
ATOM 737 O O . LEU A 1 98 ? -14.902 18.753 22.907 1.00 79.94 98 LEU A O 1
ATOM 741 N N . LYS A 1 99 ? -16.665 18.395 24.254 1.00 80.56 99 LYS A N 1
ATOM 742 C CA . LYS A 1 99 ? -17.433 19.546 23.750 1.00 80.56 99 LYS A CA 1
ATOM 743 C C . LYS A 1 99 ? -16.793 20.876 24.127 1.00 80.56 99 LYS A C 1
ATOM 745 O O . LYS A 1 99 ? -16.693 21.745 23.274 1.00 80.56 99 LYS A O 1
ATOM 750 N N . LYS A 1 100 ? -16.293 21.019 25.358 1.00 85.62 100 LYS A N 1
ATOM 751 C CA . LYS A 1 100 ? -15.594 22.247 25.779 1.00 85.62 100 LYS A CA 1
ATOM 752 C C . LYS A 1 100 ? -14.375 22.540 24.910 1.00 85.62 100 LYS A C 1
ATOM 754 O O . LYS A 1 100 ? -14.152 23.690 24.565 1.00 85.62 100 LYS A O 1
ATOM 759 N N . VAL A 1 101 ? -13.610 21.508 24.552 1.00 83.62 101 VAL A N 1
ATOM 760 C CA . VAL A 1 101 ? -12.447 21.651 23.663 1.00 83.62 101 VAL A CA 1
ATOM 761 C C . VAL A 1 101 ? -12.880 21.955 22.228 1.00 83.62 101 VAL A C 1
ATOM 763 O O . VAL A 1 101 ? -12.246 22.761 21.556 1.00 83.62 101 VAL A O 1
ATOM 766 N N . ALA A 1 102 ? -13.971 21.350 21.753 1.00 84.69 102 ALA A N 1
ATOM 767 C CA . ALA A 1 102 ? -14.509 21.638 20.426 1.00 84.69 102 ALA A CA 1
ATOM 768 C C . ALA A 1 102 ? -15.041 23.077 20.303 1.00 84.69 102 ALA A C 1
ATOM 770 O O . ALA A 1 102 ? -14.880 23.688 19.250 1.00 84.69 102 ALA A O 1
ATOM 771 N N . ASP A 1 103 ? -15.626 23.628 21.364 1.00 88.69 103 ASP A N 1
ATOM 772 C CA . ASP A 1 103 ? -16.128 25.007 21.407 1.00 88.69 103 ASP A CA 1
ATOM 773 C C . ASP A 1 103 ? -15.053 26.024 21.839 1.00 88.69 103 ASP A C 1
ATOM 775 O O . ASP A 1 103 ? -15.334 27.222 21.952 1.00 88.69 103 ASP A O 1
ATOM 779 N N . ASP A 1 104 ? -13.820 25.570 22.083 1.00 92.62 104 ASP A N 1
ATOM 780 C CA . ASP A 1 104 ? -12.728 26.438 22.500 1.00 92.62 104 ASP A CA 1
ATOM 781 C C . ASP A 1 104 ? -12.340 27.413 21.380 1.00 92.62 104 ASP A C 1
ATOM 783 O O . ASP A 1 104 ? -12.091 27.047 20.226 1.00 92.62 104 ASP A O 1
ATOM 787 N N . LYS A 1 105 ? -12.303 28.697 21.735 1.00 89.62 105 LYS A N 1
ATOM 788 C CA . LYS A 1 105 ? -12.147 29.791 20.775 1.00 89.62 105 LYS A CA 1
ATOM 789 C C . LYS A 1 105 ? -10.742 29.840 20.181 1.00 89.62 105 LYS A C 1
ATOM 791 O O . LYS A 1 105 ? -10.598 30.167 19.002 1.00 89.62 105 LYS A O 1
ATOM 796 N N . ASP A 1 106 ? -9.732 29.494 20.974 1.00 91.69 106 ASP A N 1
ATOM 797 C CA . ASP A 1 106 ? -8.340 29.481 20.535 1.00 91.69 106 ASP A CA 1
ATOM 798 C C . ASP A 1 106 ? -8.093 28.282 19.611 1.00 91.69 106 ASP A C 1
ATOM 800 O O . ASP A 1 106 ? -7.473 28.428 18.553 1.00 91.69 106 ASP A O 1
ATOM 804 N N . PHE A 1 107 ? -8.665 27.121 19.946 1.00 91.88 107 PHE A N 1
ATOM 805 C CA . PHE A 1 107 ? -8.640 25.928 19.100 1.00 91.88 107 PHE A CA 1
ATOM 806 C C . PHE A 1 107 ? -9.325 26.161 17.746 1.00 91.88 107 PHE A C 1
ATOM 808 O O . PHE A 1 107 ? -8.737 25.871 16.701 1.00 91.88 107 PHE A O 1
ATOM 815 N N . GLN A 1 108 ? -10.528 26.742 17.740 1.00 92.94 108 GLN A N 1
ATOM 816 C CA . GLN A 1 108 ? -11.252 27.070 16.505 1.00 92.94 108 GLN A CA 1
ATOM 817 C C . GLN A 1 108 ? -10.492 28.084 15.644 1.00 92.94 108 GLN A C 1
ATOM 819 O O . GLN A 1 108 ? -10.395 27.923 14.428 1.00 92.94 108 GLN A O 1
ATOM 824 N N . GLN A 1 109 ? -9.878 29.098 16.259 1.00 91.94 109 GLN A N 1
ATOM 825 C CA . GLN A 1 109 ? -9.081 30.083 15.530 1.00 91.94 109 GLN A CA 1
ATOM 826 C C . GLN A 1 109 ? -7.819 29.465 14.904 1.00 91.94 109 GLN A C 1
ATOM 828 O O . GLN A 1 109 ? -7.463 29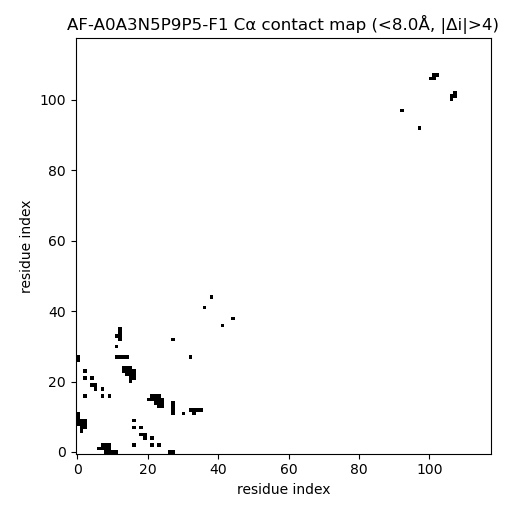.808 13.772 1.00 91.94 109 GLN A O 1
ATOM 833 N N . ALA A 1 110 ? -7.151 28.550 15.608 1.00 90.94 110 ALA A N 1
ATOM 834 C CA . ALA A 1 110 ? -5.999 27.821 15.082 1.00 90.94 110 ALA A CA 1
ATOM 835 C C . ALA A 1 110 ? -6.393 26.880 13.930 1.00 90.94 110 ALA A C 1
ATOM 837 O O . ALA A 1 110 ? -5.697 26.820 12.912 1.00 90.94 110 ALA A O 1
ATOM 838 N N . LEU A 1 111 ? -7.532 26.192 14.053 1.00 89.31 111 LEU A N 1
ATOM 839 C CA . LEU A 1 111 ? -8.080 25.333 13.004 1.00 89.31 111 LEU A CA 1
ATOM 840 C C . LEU A 1 111 ? -8.417 26.137 11.740 1.00 89.31 111 LEU A C 1
ATOM 842 O O . LEU A 1 111 ? -8.021 25.751 10.638 1.00 89.31 111 LEU A O 1
ATOM 846 N N . ASP A 1 112 ? -9.066 27.289 11.895 1.00 91.19 112 ASP A N 1
ATOM 847 C CA . ASP A 1 112 ? -9.381 28.201 10.793 1.00 91.19 112 ASP A CA 1
ATOM 848 C C . ASP A 1 112 ? -8.126 28.715 10.080 1.00 91.19 112 ASP A C 1
ATOM 850 O O . ASP A 1 112 ? -8.111 28.842 8.854 1.00 91.19 112 ASP A O 1
ATOM 854 N N . GLN A 1 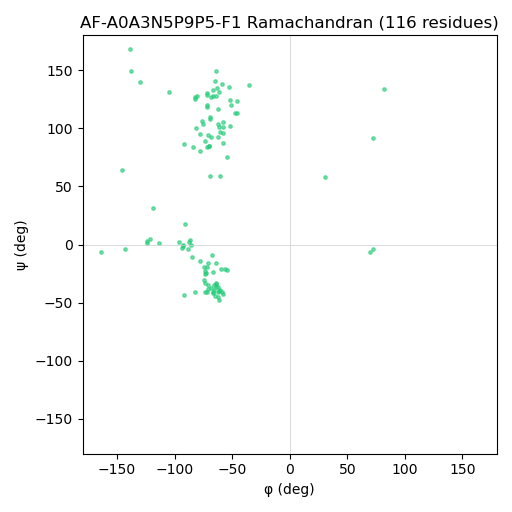113 ? -7.058 29.018 10.822 1.00 90.25 113 GLN A N 1
ATOM 855 C CA . GLN A 1 113 ? -5.778 29.400 10.223 1.00 90.25 113 GLN A CA 1
ATOM 856 C C . GLN A 1 113 ? -5.164 28.240 9.433 1.00 90.25 113 GLN A C 1
ATOM 858 O O . GLN A 1 113 ? -4.743 28.438 8.294 1.00 90.25 113 GLN A O 1
ATOM 863 N N . ALA A 1 114 ? -5.168 27.024 9.982 1.00 89.25 114 ALA A N 1
ATOM 864 C CA . ALA A 1 114 ? -4.644 25.842 9.301 1.00 89.25 114 ALA A CA 1
ATOM 865 C C . ALA A 1 114 ? -5.412 25.514 8.007 1.00 89.25 114 ALA A C 1
ATOM 867 O O . ALA A 1 114 ? -4.805 25.117 7.012 1.00 89.25 114 ALA A O 1
ATOM 868 N N . LEU A 1 115 ? -6.732 25.716 7.993 1.00 88.25 115 LEU A N 1
ATOM 869 C CA . LEU A 1 115 ? -7.575 25.494 6.814 1.00 88.25 115 LEU A CA 1
ATOM 870 C C . LEU A 1 115 ? -7.416 26.581 5.743 1.00 88.25 115 LEU A C 1
ATOM 872 O O . LEU A 1 115 ? -7.538 26.275 4.560 1.00 88.25 115 LEU A O 1
ATOM 876 N N . LYS A 1 116 ? -7.110 27.827 6.126 1.00 85.75 116 LYS A N 1
ATOM 877 C CA . LYS A 1 116 ? -6.845 28.937 5.186 1.00 85.75 116 LYS A CA 1
ATOM 878 C C . LYS A 1 116 ? -5.485 28.844 4.489 1.00 85.75 116 LYS A C 1
ATOM 880 O O . LYS A 1 116 ? -5.295 29.487 3.463 1.00 85.75 116 LYS A O 1
ATOM 885 N N . HIS A 1 117 ? -4.547 28.071 5.035 1.00 68.31 117 HIS A N 1
ATOM 886 C CA . HIS A 1 117 ? -3.225 27.826 4.447 1.00 68.31 117 HIS A CA 1
ATOM 887 C C . HIS A 1 117 ? -3.176 26.594 3.517 1.00 68.31 117 HIS A C 1
ATOM 889 O O . HIS A 1 117 ? -2.090 26.090 3.222 1.00 68.31 117 HIS A O 1
ATOM 895 N N . LYS A 1 118 ? -4.335 26.115 3.054 1.00 53.75 118 LYS A N 1
ATOM 896 C CA . LYS A 1 118 ? -4.494 25.021 2.087 1.00 53.75 118 LYS A CA 1
ATOM 897 C C . LYS A 1 118 ? -4.881 25.559 0.714 1.00 53.75 118 LYS A C 1
ATOM 899 O O . LYS A 1 118 ? -4.392 24.978 -0.278 1.00 53.75 118 LYS A O 1
#

Solvent-accessible surface area (backbone atoms only — not comparable to full-atom values): 8120 Å² total; per-residue (Å²): 73,66,40,90,88,77,65,51,77,45,67,58,65,44,53,48,39,92,86,77,64,47,78,29,49,75,62,28,64,76,70,53,90,57,80,71,81,60,74,89,74,44,91,84,71,82,79,80,75,73,74,81,76,72,85,76,83,85,77,88,79,71,78,82,60,98,74,76,80,75,71,69,87,74,65,80,64,78,79,71,64,67,92,60,86,64,81,70,82,73,68,75,77,54,72,66,59,56,47,54,56,68,69,29,65,68,55,49,52,52,50,53,52,60,61,71,76,109